Protein AF-A0A968P172-F1 (afdb_monomer)

Structure (mmCIF, N/CA/C/O backbone):
data_AF-A0A968P172-F1
#
_entry.id   AF-A0A968P172-F1
#
loop_
_atom_site.group_PDB
_atom_site.id
_atom_site.type_symbol
_atom_site.label_atom_id
_atom_site.label_alt_id
_atom_site.label_comp_id
_atom_site.label_asym_id
_atom_site.label_entity_id
_atom_site.label_seq_id
_atom_site.pdbx_PDB_ins_code
_atom_site.Cartn_x
_atom_site.Cartn_y
_atom_site.Cartn_z
_atom_site.occupancy
_atom_site.B_iso_or_equiv
_atom_site.auth_seq_id
_atom_site.auth_comp_id
_atom_site.auth_asym_id
_atom_site.auth_atom_id
_atom_site.pdbx_PDB_model_num
ATOM 1 N N . MET A 1 1 ? 15.304 -26.937 -3.806 1.00 37.41 1 MET A N 1
ATOM 2 C CA . MET A 1 1 ? 15.282 -28.323 -3.293 1.00 37.41 1 MET A CA 1
ATOM 3 C C . MET A 1 1 ? 16.586 -28.978 -3.700 1.00 37.41 1 MET A C 1
ATOM 5 O O . MET A 1 1 ? 16.903 -28.963 -4.880 1.00 37.41 1 MET A O 1
ATOM 9 N N . SER A 1 2 ? 17.368 -29.430 -2.724 1.00 44.25 2 SER A N 1
ATOM 10 C CA . SER A 1 2 ? 18.658 -30.101 -2.905 1.00 44.25 2 SER A CA 1
ATOM 11 C C . SER A 1 2 ? 18.497 -31.334 -3.792 1.00 44.25 2 SER A C 1
ATOM 13 O O . SER A 1 2 ? 17.752 -32.242 -3.424 1.00 44.25 2 SER A O 1
ATOM 15 N N . GLN A 1 3 ? 19.167 -31.364 -4.948 1.00 52.97 3 GLN A N 1
ATOM 16 C CA . GLN A 1 3 ? 19.293 -32.586 -5.738 1.00 52.97 3 GLN A CA 1
ATOM 17 C C . GLN A 1 3 ? 20.060 -33.611 -4.902 1.00 52.97 3 GLN A C 1
ATOM 19 O O . GLN A 1 3 ? 21.261 -33.483 -4.679 1.00 52.97 3 GLN A O 1
ATOM 24 N N . VAL A 1 4 ? 19.331 -34.592 -4.380 1.00 53.12 4 VAL A N 1
ATOM 25 C CA . VAL A 1 4 ? 19.908 -35.794 -3.790 1.00 53.12 4 VAL A CA 1
ATOM 26 C C . VAL A 1 4 ? 20.331 -36.656 -4.975 1.00 53.12 4 VAL A C 1
ATOM 28 O O . VAL A 1 4 ? 19.474 -37.136 -5.715 1.00 53.12 4 VAL A O 1
ATOM 31 N N . LEU A 1 5 ? 21.642 -36.752 -5.202 1.00 70.38 5 LEU A N 1
ATOM 32 C CA . LEU A 1 5 ? 22.230 -37.622 -6.222 1.00 70.38 5 LEU A CA 1
ATOM 33 C C . LEU A 1 5 ? 21.765 -39.063 -6.007 1.00 70.38 5 LEU A C 1
ATOM 35 O O . LEU A 1 5 ? 21.583 -39.510 -4.870 1.00 70.38 5 LEU A O 1
ATOM 39 N N . SER A 1 6 ? 21.558 -39.779 -7.107 1.00 76.88 6 SER A N 1
ATOM 40 C CA . SER A 1 6 ? 21.187 -41.188 -7.049 1.00 76.88 6 SER A CA 1
ATOM 41 C C . SER A 1 6 ? 22.363 -42.020 -6.529 1.00 76.88 6 SER A C 1
ATOM 43 O O . SER A 1 6 ? 23.527 -41.701 -6.776 1.00 76.88 6 SER A O 1
ATOM 45 N N . GLN A 1 7 ? 22.075 -43.104 -5.806 1.00 72.69 7 GLN A N 1
ATOM 46 C CA . GLN A 1 7 ? 23.105 -43.940 -5.174 1.00 72.69 7 GLN A CA 1
ATOM 47 C C . GLN A 1 7 ? 24.145 -44.469 -6.184 1.00 72.69 7 GLN A C 1
ATOM 49 O O . GLN A 1 7 ? 25.319 -44.596 -5.856 1.00 72.69 7 GLN A O 1
ATOM 54 N N . SER A 1 8 ? 23.737 -44.680 -7.438 1.00 72.94 8 SER A N 1
ATOM 55 C CA . SER A 1 8 ? 24.613 -45.078 -8.544 1.00 72.94 8 SER A CA 1
ATOM 56 C C . SER A 1 8 ? 25.649 -44.021 -8.941 1.00 72.94 8 SER A C 1
ATOM 58 O O . SER A 1 8 ? 26.747 -44.371 -9.361 1.00 72.94 8 SER A O 1
ATOM 60 N N . GLU A 1 9 ? 25.324 -42.733 -8.819 1.00 71.00 9 GLU A N 1
ATOM 61 C CA . GLU A 1 9 ? 26.252 -41.641 -9.154 1.00 71.00 9 GLU A CA 1
ATOM 62 C C . GLU A 1 9 ? 27.292 -41.442 -8.050 1.00 71.00 9 GLU A C 1
ATOM 64 O O . GLU A 1 9 ? 28.451 -41.139 -8.326 1.00 71.00 9 GLU A O 1
ATOM 69 N N . VAL A 1 10 ? 26.890 -41.673 -6.797 1.00 72.25 10 VAL A N 1
ATOM 70 C CA . VAL A 1 10 ? 27.801 -41.666 -5.649 1.00 72.25 10 VAL A CA 1
ATOM 71 C C . VAL A 1 10 ? 28.822 -42.795 -5.776 1.00 72.25 10 VAL A C 1
ATOM 73 O O . VAL A 1 10 ? 30.015 -42.543 -5.615 1.00 72.25 10 VAL A O 1
ATOM 76 N N . ASP A 1 11 ? 28.380 -44.002 -6.137 1.00 76.81 11 ASP A N 1
ATOM 77 C CA . ASP A 1 11 ? 29.269 -45.158 -6.297 1.00 76.81 11 ASP A CA 1
ATOM 78 C C . ASP A 1 11 ? 30.254 -44.973 -7.467 1.00 76.81 11 ASP A C 1
ATOM 80 O O . ASP A 1 11 ? 31.429 -45.321 -7.344 1.00 76.81 11 ASP A O 1
ATOM 84 N N . ALA A 1 12 ? 29.822 -44.349 -8.570 1.00 75.38 12 ALA A N 1
ATOM 85 C CA . ALA A 1 12 ? 30.695 -44.040 -9.705 1.00 75.38 12 ALA A CA 1
ATOM 86 C C . ALA A 1 12 ? 31.785 -43.009 -9.351 1.00 75.38 12 ALA A C 1
ATOM 88 O O . ALA A 1 12 ? 32.941 -43.163 -9.746 1.00 75.38 12 ALA A O 1
ATOM 89 N N . LEU A 1 13 ? 31.442 -41.980 -8.568 1.00 71.38 13 LEU A N 1
ATOM 90 C CA . LEU A 1 13 ? 32.410 -40.978 -8.110 1.00 71.38 13 LEU A CA 1
ATOM 91 C C . LEU A 1 13 ? 33.374 -41.541 -7.057 1.00 71.38 13 LEU A C 1
ATOM 93 O O . LEU A 1 13 ? 34.555 -41.197 -7.064 1.00 71.38 13 LEU A O 1
ATOM 97 N N . LEU A 1 14 ? 32.904 -42.428 -6.177 1.00 72.12 14 LEU A N 1
ATOM 98 C CA . LEU A 1 14 ? 33.750 -43.112 -5.194 1.00 72.12 14 LEU A CA 1
ATOM 99 C C . LEU A 1 14 ? 34.745 -44.067 -5.857 1.00 72.12 14 LEU A C 1
ATOM 101 O O . LEU A 1 14 ? 35.902 -44.106 -5.441 1.00 72.12 14 LEU A O 1
ATOM 105 N N . ALA A 1 15 ? 34.329 -44.781 -6.907 1.00 73.06 15 ALA A N 1
ATOM 106 C CA . ALA A 1 15 ? 35.225 -45.617 -7.701 1.00 73.06 15 ALA A CA 1
ATOM 107 C C . ALA A 1 15 ? 36.302 -44.774 -8.407 1.00 73.06 15 ALA A C 1
ATOM 109 O O . ALA A 1 15 ? 37.490 -45.053 -8.262 1.00 73.06 15 ALA A O 1
ATOM 110 N N . ALA A 1 16 ? 35.904 -43.678 -9.062 1.00 67.25 16 ALA A N 1
ATOM 111 C CA . ALA A 1 16 ? 36.831 -42.785 -9.761 1.00 67.25 16 ALA A CA 1
ATOM 112 C C . ALA A 1 16 ? 37.849 -42.103 -8.822 1.00 67.25 16 ALA A C 1
ATOM 114 O O . ALA A 1 16 ? 38.994 -41.870 -9.204 1.00 67.25 16 ALA A O 1
ATOM 115 N N . VAL A 1 17 ? 37.462 -41.804 -7.577 1.00 69.12 17 VAL A N 1
ATOM 116 C CA . VAL A 1 17 ? 38.371 -41.256 -6.553 1.00 69.12 17 VAL A CA 1
ATOM 117 C C . VAL A 1 17 ? 39.268 -42.338 -5.942 1.00 69.12 17 VAL A C 1
ATOM 119 O O . VAL A 1 17 ? 40.427 -42.067 -5.634 1.00 69.12 17 VAL A O 1
ATOM 122 N N . SER A 1 18 ? 38.753 -43.559 -5.775 1.00 62.84 18 SER A N 1
ATOM 123 C CA . SER A 1 18 ? 39.496 -44.705 -5.235 1.00 62.84 18 SER A CA 1
ATOM 124 C C . SER A 1 18 ? 40.609 -45.180 -6.168 1.00 62.84 18 SER A C 1
ATOM 126 O O . SER A 1 18 ? 41.649 -45.630 -5.693 1.00 62.84 18 SER A O 1
ATOM 128 N N . GLU A 1 19 ? 40.388 -45.125 -7.480 1.00 62.84 19 GLU A N 1
ATOM 129 C CA . GLU A 1 19 ? 41.310 -45.693 -8.470 1.00 62.84 19 GLU A CA 1
ATOM 130 C C . GLU A 1 19 ? 42.429 -44.720 -8.877 1.00 62.84 19 GLU A C 1
ATOM 132 O O . GLU A 1 19 ? 43.392 -45.113 -9.527 1.00 62.84 19 GLU A O 1
ATOM 137 N N . GLY A 1 20 ? 42.373 -43.460 -8.426 1.00 54.94 20 GLY A N 1
ATOM 138 C CA . GLY A 1 20 ? 43.486 -42.512 -8.543 1.00 54.94 20 GLY A CA 1
ATOM 139 C C . GLY A 1 20 ? 43.890 -42.142 -9.978 1.00 54.94 20 GLY A C 1
ATOM 140 O O . GLY A 1 20 ? 44.903 -41.467 -10.160 1.00 54.94 20 GLY A O 1
ATOM 141 N N . GLU A 1 21 ? 43.113 -42.525 -10.992 1.00 51.19 21 GLU A N 1
ATOM 142 C CA . GLU A 1 21 ? 43.316 -42.131 -12.386 1.00 51.19 21 GLU A CA 1
ATOM 143 C C . GLU A 1 21 ? 42.533 -40.855 -12.709 1.00 51.19 21 GLU A C 1
ATOM 145 O O . GLU A 1 21 ? 41.460 -40.872 -13.305 1.00 51.19 21 GLU A O 1
ATOM 150 N N . ILE A 1 22 ? 43.122 -39.701 -12.391 1.00 53.19 22 ILE A N 1
ATOM 151 C CA . ILE A 1 22 ? 42.823 -38.473 -13.141 1.00 53.19 22 ILE A CA 1
ATOM 152 C C . ILE A 1 22 ? 43.807 -38.424 -14.316 1.00 53.19 22 ILE A C 1
ATOM 154 O O . ILE A 1 22 ? 44.721 -37.601 -14.373 1.00 53.19 22 ILE A O 1
ATOM 158 N N . GLY A 1 23 ? 43.672 -39.397 -15.218 1.00 39.06 23 GLY A N 1
ATOM 159 C CA . GLY A 1 23 ? 44.476 -39.519 -16.424 1.00 39.06 23 GLY A CA 1
ATOM 160 C C . GLY A 1 23 ? 43.919 -38.642 -17.537 1.00 39.06 23 GLY A C 1
ATOM 161 O O . GLY A 1 23 ? 42.937 -38.988 -18.185 1.00 39.06 23 GLY A O 1
ATOM 162 N N . GLN A 1 24 ? 44.583 -37.515 -17.800 1.00 45.78 24 GLN A N 1
ATOM 163 C CA . GLN A 1 24 ? 44.602 -36.933 -19.140 1.00 45.78 24 GLN A CA 1
ATOM 164 C C . GLN A 1 24 ? 45.137 -37.997 -20.111 1.00 45.78 24 GLN A C 1
ATOM 166 O O . GLN A 1 24 ? 46.298 -38.387 -20.017 1.00 45.78 24 GLN A O 1
ATOM 171 N N . GLY A 1 25 ? 44.313 -38.465 -21.043 1.00 33.31 25 GLY A N 1
ATOM 172 C CA . GLY A 1 25 ? 44.730 -39.473 -22.014 1.00 33.31 25 GLY A CA 1
ATOM 173 C C . GLY A 1 25 ? 43.621 -39.745 -23.007 1.00 33.31 25 GLY A C 1
ATOM 174 O O . GLY A 1 25 ? 42.655 -40.416 -22.680 1.00 33.31 25 GLY A O 1
ATOM 175 N N . GLY A 1 26 ? 43.734 -39.134 -24.184 1.00 34.06 26 GLY A N 1
ATOM 176 C CA . GLY A 1 26 ? 42.683 -39.086 -25.186 1.00 34.06 26 GLY A CA 1
ATOM 177 C C . GLY A 1 26 ? 42.287 -40.440 -25.756 1.00 34.06 26 GLY A C 1
ATOM 178 O O . GLY A 1 26 ? 43.122 -41.324 -25.927 1.00 34.06 26 GLY A O 1
ATOM 179 N N . ASP A 1 27 ? 41.028 -40.507 -26.177 1.00 32.81 27 ASP A N 1
ATOM 180 C CA . ASP A 1 27 ? 40.626 -41.416 -27.235 1.00 32.81 27 ASP A CA 1
ATOM 181 C C . ASP A 1 27 ? 40.297 -40.582 -28.477 1.00 32.81 27 ASP A C 1
ATOM 183 O O . ASP A 1 27 ? 39.330 -39.817 -28.546 1.00 32.81 27 ASP A O 1
ATOM 187 N N . ALA A 1 28 ? 41.225 -40.646 -29.428 1.00 38.59 28 ALA A N 1
ATOM 188 C CA . ALA A 1 28 ? 41.155 -39.978 -30.709 1.00 38.59 28 ALA A CA 1
ATOM 189 C C . ALA A 1 28 ? 40.243 -40.784 -31.639 1.00 38.59 28 ALA A C 1
ATOM 191 O O . ALA A 1 28 ? 40.607 -41.862 -32.101 1.00 38.59 28 ALA A O 1
ATOM 192 N N . GLY A 1 29 ? 39.080 -40.220 -31.963 1.00 33.78 29 GLY A N 1
ATOM 193 C CA . GLY A 1 29 ? 38.119 -40.824 -32.879 1.00 33.78 29 GLY A CA 1
ATOM 194 C C . GLY A 1 29 ? 37.255 -39.801 -33.612 1.00 33.78 29 GLY A C 1
ATOM 195 O O . GLY A 1 29 ? 36.045 -39.801 -33.450 1.00 33.78 29 GLY A O 1
ATOM 196 N N . GLY A 1 30 ? 37.875 -38.962 -34.452 1.00 32.91 30 GLY A N 1
ATOM 197 C CA . GLY A 1 30 ? 37.213 -38.419 -35.649 1.00 32.91 30 GLY A CA 1
ATOM 198 C C . GLY A 1 30 ? 36.604 -37.011 -35.576 1.00 32.91 30 GLY A C 1
ATOM 199 O O . GLY A 1 30 ? 35.403 -36.859 -35.418 1.00 32.91 30 GLY A O 1
ATOM 200 N N . GLY A 1 31 ? 37.432 -36.006 -35.890 1.00 35.62 31 GLY A N 1
ATOM 201 C CA . GLY A 1 31 ? 37.054 -34.893 -36.777 1.00 35.62 31 GLY A CA 1
ATOM 202 C C . GLY A 1 31 ? 36.319 -33.686 -36.180 1.00 35.62 31 GLY A C 1
ATOM 203 O O . GLY A 1 31 ? 35.096 -33.639 -36.199 1.00 35.62 31 GLY A O 1
ATOM 204 N N . GLY A 1 32 ? 37.071 -32.633 -35.831 1.00 34.22 32 GLY A N 1
ATOM 205 C CA . GLY A 1 32 ? 36.538 -31.264 -35.759 1.00 34.22 32 GLY A CA 1
ATOM 206 C C . GLY A 1 32 ? 37.148 -30.384 -34.666 1.00 34.22 32 GLY A C 1
ATOM 207 O O . GLY A 1 32 ? 36.615 -30.329 -33.573 1.00 34.22 32 GLY A O 1
ATOM 208 N N . THR A 1 33 ? 38.243 -29.699 -35.007 1.00 36.66 33 THR A N 1
ATOM 209 C CA . THR A 1 33 ? 38.751 -28.403 -34.492 1.00 36.66 33 THR A CA 1
ATOM 210 C C . THR A 1 33 ? 38.666 -28.089 -32.975 1.00 36.66 33 THR A C 1
ATOM 212 O O . THR A 1 33 ? 37.576 -27.894 -32.444 1.00 36.66 33 THR A O 1
ATOM 215 N N . PRO A 1 34 ? 39.806 -27.895 -32.276 1.00 44.59 34 PRO A N 1
ATOM 216 C CA . PRO A 1 34 ? 39.838 -27.546 -30.857 1.00 44.59 34 PRO A CA 1
ATOM 217 C C . PRO A 1 34 ? 39.675 -26.033 -30.651 1.00 44.59 34 PRO A C 1
ATOM 219 O O . PRO A 1 34 ? 40.444 -25.242 -31.197 1.00 44.59 34 PRO A O 1
ATOM 222 N N . GLY A 1 35 ? 38.706 -25.631 -29.830 1.00 44.47 35 GLY A N 1
ATOM 223 C CA . GLY A 1 35 ? 38.608 -24.257 -29.339 1.00 44.47 35 GLY A CA 1
ATOM 224 C C . GLY A 1 35 ? 37.183 -23.757 -29.172 1.00 44.47 35 GLY A C 1
ATOM 225 O O . GLY A 1 35 ? 36.783 -22.859 -29.902 1.00 44.47 35 GLY A O 1
ATOM 226 N N . ASP A 1 36 ? 36.439 -24.303 -28.210 1.00 44.84 36 ASP A N 1
ATOM 227 C CA . ASP A 1 36 ? 35.358 -23.559 -27.557 1.00 44.84 36 ASP A CA 1
ATOM 228 C C . ASP A 1 36 ? 34.905 -24.307 -26.299 1.00 44.84 36 ASP A C 1
ATOM 230 O O . ASP A 1 36 ? 34.053 -25.191 -26.340 1.00 44.84 36 ASP A O 1
ATOM 234 N N . ASP A 1 37 ? 35.475 -23.940 -25.157 1.00 52.16 37 ASP A N 1
ATOM 235 C CA . ASP A 1 37 ? 34.980 -24.331 -23.835 1.00 52.16 37 ASP A CA 1
ATOM 236 C C . ASP A 1 37 ? 33.725 -23.496 -23.499 1.00 52.16 37 ASP A C 1
ATOM 238 O O . ASP A 1 37 ? 33.640 -22.778 -22.500 1.00 52.16 37 ASP A O 1
ATOM 242 N N . ARG A 1 38 ? 32.751 -23.484 -24.420 1.00 57.53 38 ARG A N 1
ATOM 243 C CA . ARG A 1 38 ? 31.467 -22.819 -24.216 1.00 57.53 38 ARG A CA 1
ATOM 244 C C . ARG A 1 38 ? 30.591 -23.760 -23.425 1.00 57.53 38 ARG A C 1
ATOM 246 O O . ARG A 1 38 ? 29.948 -24.643 -23.982 1.00 57.53 38 ARG A O 1
ATOM 253 N N . VAL A 1 39 ? 30.551 -23.514 -22.120 1.00 61.84 39 VAL A N 1
ATOM 254 C CA . VAL A 1 39 ? 29.500 -23.987 -21.219 1.00 61.84 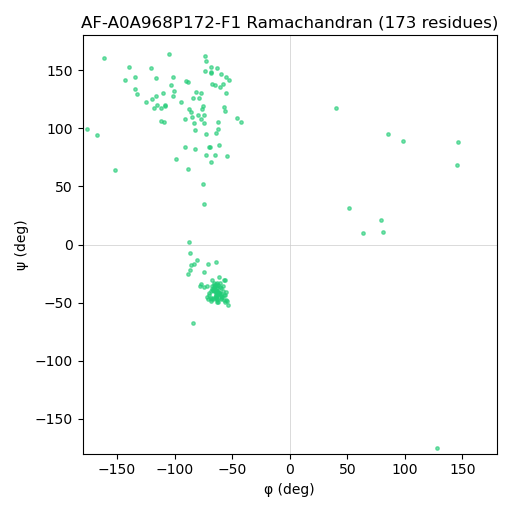39 VAL A CA 1
ATOM 255 C C . VAL A 1 39 ? 28.152 -23.809 -21.923 1.00 61.84 39 VAL A C 1
ATOM 257 O O . VAL A 1 39 ? 27.666 -22.689 -22.096 1.00 61.84 39 VAL A O 1
ATOM 260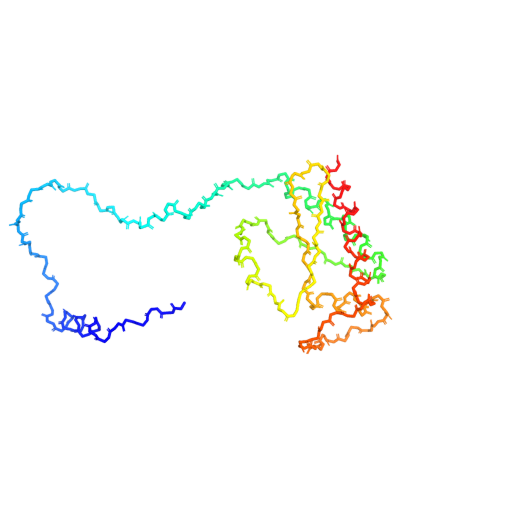 N N . VAL A 1 40 ? 27.575 -24.916 -22.392 1.00 68.94 40 VAL A N 1
ATOM 261 C CA . VAL A 1 40 ? 26.270 -24.922 -23.053 1.00 68.94 40 VAL A CA 1
ATOM 262 C C . VAL A 1 40 ? 25.224 -24.685 -21.970 1.00 68.94 40 VAL A C 1
ATOM 264 O O . VAL A 1 40 ? 24.812 -25.601 -21.263 1.00 68.94 40 VAL A O 1
ATOM 267 N N . VAL A 1 41 ? 24.819 -23.428 -21.801 1.00 73.00 41 VAL A N 1
ATOM 268 C CA . VAL A 1 41 ? 23.704 -23.068 -20.925 1.00 73.00 41 VAL A CA 1
ATOM 269 C C . VAL A 1 41 ? 22.416 -23.437 -21.651 1.00 73.00 41 VAL A C 1
ATOM 271 O O . VAL A 1 41 ? 22.125 -22.890 -22.715 1.00 73.00 41 VAL A O 1
ATOM 274 N N . VAL A 1 42 ? 21.649 -24.369 -21.082 1.00 72.38 42 VAL A N 1
ATOM 275 C CA . VAL A 1 42 ? 20.314 -24.723 -21.578 1.00 72.38 42 VAL A CA 1
ATOM 276 C C . VAL A 1 42 ? 19.429 -23.484 -21.457 1.00 72.38 42 VAL A C 1
ATOM 278 O O . VAL A 1 42 ? 18.973 -23.128 -20.373 1.00 72.38 42 VAL A O 1
ATOM 281 N N . TYR A 1 43 ? 19.254 -22.781 -22.573 1.00 68.44 43 TYR A N 1
ATOM 282 C CA . TYR A 1 43 ? 18.444 -21.576 -22.650 1.00 68.44 43 TYR A CA 1
ATOM 283 C C . TYR A 1 43 ? 17.017 -21.965 -23.026 1.00 68.44 43 TYR A C 1
ATOM 285 O O . TYR A 1 43 ? 16.744 -22.371 -24.157 1.00 68.44 43 TYR A O 1
ATOM 293 N N . ASP A 1 44 ? 16.108 -21.872 -22.063 1.00 73.06 44 ASP A N 1
ATOM 294 C CA . ASP A 1 44 ? 14.693 -22.124 -22.295 1.00 73.06 44 ASP A CA 1
ATOM 295 C C . ASP A 1 44 ? 14.075 -20.944 -23.064 1.00 73.06 44 ASP A C 1
ATOM 297 O O . ASP A 1 44 ? 13.807 -19.881 -22.503 1.00 73.06 44 ASP A O 1
ATOM 301 N N . LEU A 1 45 ? 13.833 -21.147 -24.361 1.00 64.44 45 LEU A N 1
ATOM 302 C CA . LEU A 1 45 ? 13.213 -20.174 -25.271 1.00 64.44 45 LEU A CA 1
ATOM 303 C C . LEU A 1 45 ? 11.756 -19.833 -24.903 1.00 64.44 45 LEU A C 1
ATOM 305 O O . LEU A 1 45 ? 11.210 -18.849 -25.408 1.00 64.44 45 LEU A O 1
ATOM 309 N N . THR A 1 46 ? 11.112 -20.636 -24.048 1.00 65.81 46 THR A N 1
ATOM 310 C CA . THR A 1 46 ? 9.769 -20.361 -23.515 1.00 65.81 46 THR A CA 1
ATOM 311 C C . THR A 1 46 ? 9.814 -19.487 -22.268 1.00 65.81 46 THR A C 1
ATOM 313 O O . THR A 1 46 ? 8.858 -18.755 -21.992 1.00 65.81 46 THR A O 1
ATOM 316 N N . SER A 1 47 ? 10.957 -19.469 -21.572 1.00 59.97 47 SER A N 1
ATOM 317 C CA . SER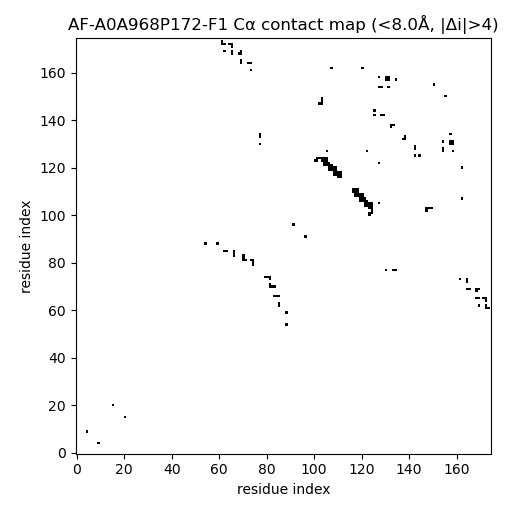 A 1 47 ? 11.272 -18.462 -20.568 1.00 59.97 47 SER A CA 1
ATOM 318 C C . SER A 1 47 ? 11.577 -17.147 -21.289 1.00 59.97 47 SER A C 1
ATOM 320 O O . SER A 1 47 ? 12.712 -16.723 -21.491 1.00 59.97 47 SER A O 1
ATOM 322 N N . GLN A 1 48 ? 10.519 -16.473 -21.739 1.00 55.25 48 GLN A N 1
ATOM 323 C CA . GLN A 1 48 ? 10.606 -15.074 -22.125 1.00 55.25 48 GLN A CA 1
ATOM 324 C C . GLN A 1 48 ? 10.844 -14.257 -20.855 1.00 55.25 48 GLN A C 1
ATOM 326 O O . GLN A 1 48 ? 9.965 -13.528 -20.392 1.00 55.25 48 GLN A O 1
ATOM 331 N N . ASP A 1 49 ? 12.045 -14.357 -20.284 1.00 55.47 49 ASP A N 1
ATOM 332 C CA . ASP A 1 49 ? 12.596 -13.287 -19.479 1.00 55.47 49 ASP A CA 1
ATOM 333 C C . ASP A 1 49 ? 12.716 -12.105 -20.440 1.00 55.47 49 ASP A C 1
ATOM 335 O O . ASP A 1 49 ? 13.734 -11.870 -21.092 1.00 55.47 49 ASP A O 1
ATOM 339 N N . ARG A 1 50 ? 11.616 -11.358 -20.583 1.00 53.94 50 ARG A N 1
ATOM 340 C CA . ARG A 1 50 ? 11.648 -9.984 -21.059 1.00 53.94 50 ARG A CA 1
ATOM 341 C C . ARG A 1 50 ? 12.409 -9.215 -19.996 1.00 53.94 50 ARG A C 1
ATOM 343 O O . ARG A 1 50 ? 11.830 -8.529 -19.161 1.00 53.94 50 ARG A O 1
ATOM 350 N N . ILE A 1 51 ? 13.726 -9.374 -20.015 1.00 53.78 51 ILE A N 1
ATOM 351 C CA . ILE A 1 51 ? 14.643 -8.579 -19.234 1.00 53.78 51 ILE A CA 1
ATOM 352 C C . ILE A 1 51 ? 14.582 -7.188 -19.859 1.00 53.78 51 ILE A C 1
ATOM 354 O O . ILE A 1 51 ? 15.386 -6.830 -20.720 1.00 53.78 51 ILE A O 1
ATOM 358 N N . ILE A 1 52 ? 13.597 -6.392 -19.449 1.00 56.88 52 ILE A N 1
ATOM 359 C CA . ILE A 1 52 ? 13.663 -4.945 -19.603 1.00 56.88 52 ILE A CA 1
ATOM 360 C C . ILE A 1 52 ? 14.737 -4.521 -18.603 1.00 56.88 52 ILE A C 1
ATOM 362 O O . ILE A 1 52 ? 14.477 -4.213 -17.449 1.00 56.88 52 ILE A O 1
ATOM 366 N N . ARG A 1 53 ? 15.992 -4.623 -19.046 1.00 53.50 53 ARG A N 1
ATOM 367 C CA . ARG A 1 53 ? 17.234 -4.423 -18.284 1.00 53.50 53 ARG A CA 1
ATOM 368 C C . ARG A 1 53 ? 17.500 -2.935 -18.021 1.00 53.50 53 ARG A C 1
ATOM 370 O O . ARG A 1 53 ? 18.639 -2.485 -18.057 1.00 53.50 53 ARG A O 1
ATOM 377 N N . GLY A 1 54 ? 16.441 -2.158 -17.821 1.00 57.41 54 GLY A N 1
ATOM 378 C CA . GLY A 1 54 ? 16.503 -0.742 -17.508 1.00 57.41 54 GLY A CA 1
ATOM 379 C C . GLY A 1 54 ? 16.018 -0.536 -16.087 1.00 57.41 54 GLY A C 1
ATOM 380 O O . GLY A 1 54 ? 14.854 -0.798 -15.797 1.00 57.41 54 GLY A O 1
ATOM 381 N N . ARG A 1 55 ? 16.890 -0.027 -15.208 1.00 66.81 55 ARG A N 1
ATOM 382 C CA . ARG A 1 55 ? 16.406 0.676 -14.013 1.00 66.81 55 ARG A CA 1
ATOM 383 C C . ARG A 1 55 ? 15.431 1.755 -14.492 1.00 66.81 55 ARG A C 1
ATOM 385 O O . ARG A 1 55 ? 15.666 2.346 -15.547 1.00 66.81 55 ARG A O 1
ATOM 392 N N . LEU A 1 56 ? 14.347 1.981 -13.757 1.00 80.12 56 LEU A N 1
ATOM 393 C CA . LEU A 1 56 ? 13.378 3.039 -14.041 1.00 80.12 56 LEU A CA 1
ATOM 394 C C . LEU A 1 56 ? 13.687 4.237 -13.127 1.00 80.12 56 LEU A C 1
ATOM 396 O O . LEU A 1 56 ? 12.941 4.475 -12.184 1.00 80.12 56 LEU A O 1
ATOM 400 N N . PRO A 1 57 ? 14.763 5.016 -13.371 1.00 83.50 57 PRO A N 1
ATOM 401 C CA . PRO A 1 57 ? 15.182 6.073 -12.449 1.00 83.50 57 PRO A CA 1
ATOM 402 C C . PRO A 1 57 ? 14.113 7.154 -12.269 1.00 83.50 57 PRO A C 1
ATOM 404 O O . PRO A 1 57 ? 14.024 7.768 -11.215 1.00 83.50 57 PRO A O 1
ATOM 407 N N . GLN A 1 58 ? 13.264 7.375 -13.278 1.00 87.88 58 GLN A N 1
ATOM 408 C CA . GLN A 1 58 ? 12.114 8.270 -13.140 1.00 87.88 58 GLN A CA 1
ATOM 409 C C . GLN A 1 58 ? 11.079 7.731 -12.147 1.00 87.88 58 GLN A C 1
ATOM 411 O O . GLN A 1 58 ? 10.509 8.510 -11.391 1.00 87.88 58 GLN A O 1
ATOM 416 N N . LEU A 1 59 ? 10.866 6.413 -12.116 1.00 87.75 59 LEU A N 1
ATOM 417 C CA . LEU A 1 59 ? 9.959 5.780 -11.164 1.00 87.75 59 LEU A CA 1
ATOM 418 C C . LEU A 1 59 ? 10.500 5.899 -9.736 1.00 87.75 59 LEU A C 1
ATOM 420 O O . LEU A 1 59 ? 9.730 6.202 -8.832 1.00 87.75 59 LEU A O 1
ATOM 424 N N . ASP A 1 60 ? 11.814 5.764 -9.547 1.00 88.62 60 ASP A N 1
ATOM 425 C CA . ASP A 1 60 ? 12.446 5.954 -8.236 1.00 88.62 60 ASP A CA 1
ATOM 426 C C . ASP A 1 60 ? 12.233 7.387 -7.711 1.00 88.62 60 ASP A C 1
ATOM 428 O O . ASP A 1 60 ? 11.878 7.578 -6.550 1.00 88.62 60 ASP A O 1
ATOM 432 N N . VAL A 1 61 ? 12.361 8.400 -8.580 1.00 90.88 61 VAL A N 1
ATOM 433 C CA . VAL A 1 61 ? 12.085 9.806 -8.223 1.00 90.88 61 VAL A CA 1
ATOM 434 C C . VAL A 1 61 ? 10.610 10.018 -7.864 1.00 90.88 61 VAL A C 1
ATOM 436 O O . VAL A 1 61 ? 10.301 10.740 -6.914 1.00 90.88 61 VAL A O 1
ATOM 439 N N . ILE A 1 62 ? 9.689 9.393 -8.604 1.00 92.94 62 ILE A N 1
ATOM 440 C CA . ILE A 1 62 ? 8.252 9.452 -8.304 1.00 92.94 62 ILE A CA 1
ATOM 441 C C . ILE A 1 62 ? 7.970 8.795 -6.949 1.00 92.94 62 ILE A C 1
ATOM 443 O O . ILE A 1 62 ? 7.269 9.383 -6.126 1.00 92.94 62 ILE A O 1
ATOM 447 N N . TYR A 1 63 ? 8.549 7.625 -6.671 1.00 92.50 63 TYR A N 1
ATOM 448 C CA . TYR A 1 63 ? 8.380 6.955 -5.384 1.00 92.50 63 TYR A CA 1
ATOM 449 C C . TYR A 1 63 ? 8.989 7.738 -4.226 1.00 92.50 63 TYR A C 1
ATOM 451 O O . TYR A 1 63 ? 8.382 7.788 -3.160 1.00 92.50 63 TYR A O 1
ATOM 459 N N . GLU A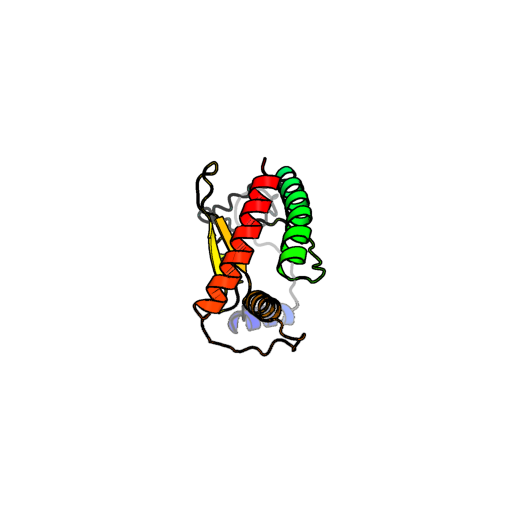 1 64 ? 10.119 8.419 -4.410 1.00 92.50 64 GLU A N 1
ATOM 460 C CA . GLU A 1 64 ? 10.673 9.288 -3.369 1.00 92.50 64 GLU A CA 1
ATOM 461 C C . GLU A 1 64 ? 9.716 10.445 -3.024 1.00 92.50 64 GLU A C 1
ATOM 463 O O . GLU A 1 64 ? 9.476 10.733 -1.845 1.00 92.50 64 GLU A O 1
ATOM 468 N N . LYS A 1 65 ? 9.112 11.075 -4.043 1.00 94.06 65 LYS A N 1
ATOM 469 C CA . LYS A 1 65 ? 8.082 12.108 -3.849 1.00 94.06 65 LYS A CA 1
ATOM 470 C C . LYS A 1 65 ? 6.843 11.546 -3.152 1.00 94.06 65 LYS A C 1
ATOM 472 O O . LYS A 1 65 ? 6.412 12.113 -2.149 1.00 94.06 65 LYS A O 1
ATOM 477 N N . PHE A 1 66 ? 6.318 10.424 -3.643 1.00 95.25 66 PHE A N 1
ATOM 478 C CA . PHE A 1 66 ? 5.178 9.721 -3.054 1.00 95.25 66 PHE A CA 1
ATOM 479 C C . PHE A 1 66 ? 5.428 9.411 -1.576 1.00 95.25 66 PHE A C 1
ATOM 481 O O . PHE A 1 66 ? 4.611 9.759 -0.733 1.00 95.25 66 PHE A O 1
ATOM 488 N N . MET A 1 67 ? 6.588 8.847 -1.232 1.00 94.69 67 MET A N 1
ATOM 489 C CA . MET A 1 67 ? 6.929 8.483 0.144 1.00 94.69 67 MET A CA 1
ATOM 490 C C . MET A 1 67 ? 6.982 9.694 1.075 1.00 94.69 67 MET A C 1
ATOM 492 O O . MET A 1 67 ? 6.596 9.593 2.241 1.00 94.69 67 MET A O 1
ATOM 496 N N . ARG A 1 68 ? 7.424 10.856 0.578 1.00 93.31 68 ARG A N 1
ATOM 497 C CA . ARG A 1 68 ? 7.418 12.100 1.356 1.00 93.31 68 ARG A CA 1
ATOM 498 C C . ARG A 1 68 ? 5.993 12.570 1.652 1.00 93.31 68 ARG A C 1
ATOM 500 O O . ARG A 1 68 ? 5.718 12.905 2.803 1.00 93.31 68 ARG A O 1
ATOM 507 N N . SER A 1 69 ? 5.113 12.578 0.653 1.00 95.12 69 SER A N 1
ATOM 508 C CA . SER A 1 69 ? 3.710 12.987 0.817 1.00 95.12 69 SER A CA 1
ATOM 509 C C . SER A 1 69 ? 2.934 11.990 1.676 1.00 95.12 69 SER A C 1
ATOM 511 O O . SER A 1 69 ? 2.364 12.370 2.701 1.00 95.12 69 SER A O 1
ATOM 513 N N . PHE A 1 70 ? 3.052 10.700 1.356 1.00 95.88 70 PHE A N 1
ATOM 514 C CA . PHE A 1 70 ? 2.388 9.611 2.065 1.00 95.88 70 PHE A CA 1
ATOM 515 C C . PHE A 1 70 ? 2.794 9.527 3.533 1.00 95.88 70 PHE A C 1
ATOM 517 O O . PHE A 1 70 ? 1.987 9.223 4.407 1.00 95.88 70 PHE A O 1
ATOM 524 N N . ARG A 1 71 ? 4.041 9.874 3.859 1.00 94.75 71 ARG A N 1
ATOM 525 C CA . ARG A 1 71 ? 4.469 9.979 5.254 1.00 94.75 71 ARG A CA 1
ATOM 526 C C . ARG A 1 71 ? 3.689 11.029 6.031 1.00 94.75 71 ARG A C 1
ATOM 528 O O . ARG A 1 71 ? 3.354 10.787 7.192 1.00 94.75 71 ARG A O 1
ATOM 535 N N . VAL A 1 72 ? 3.426 12.184 5.428 1.00 94.88 72 VAL A N 1
ATOM 536 C CA . VAL A 1 72 ? 2.681 13.270 6.073 1.00 94.88 72 VAL A CA 1
ATOM 537 C C . VAL A 1 72 ? 1.209 12.889 6.206 1.00 94.88 72 VAL A C 1
ATOM 539 O O . VAL A 1 72 ? 0.655 13.013 7.301 1.00 94.88 72 VAL A O 1
ATOM 542 N N . SER A 1 73 ? 0.596 12.372 5.138 1.00 95.06 73 SER A N 1
ATOM 543 C CA . SER A 1 73 ? -0.815 11.973 5.134 1.00 95.06 73 SER A CA 1
ATOM 544 C C . SER A 1 73 ? -1.082 10.823 6.110 1.00 95.06 73 SER A C 1
ATOM 546 O O . SER A 1 73 ? -1.978 10.928 6.951 1.00 95.06 73 SER A O 1
ATOM 548 N N . LEU A 1 74 ? -0.245 9.780 6.103 1.00 94.00 74 LEU A N 1
ATOM 549 C CA . LEU A 1 74 ? -0.365 8.642 7.011 1.00 94.00 74 LEU A CA 1
ATOM 550 C C . LEU A 1 74 ? -0.154 9.063 8.467 1.00 94.00 74 LEU A C 1
ATOM 552 O O . LEU A 1 74 ? -0.923 8.662 9.338 1.00 94.00 74 LEU A O 1
ATOM 556 N N . SER A 1 75 ? 0.847 9.905 8.743 1.00 93.25 75 SER A N 1
ATOM 557 C CA . SER A 1 75 ? 1.088 10.391 10.110 1.00 93.25 75 SER A CA 1
ATOM 558 C C . SER A 1 75 ? -0.084 11.223 10.634 1.00 93.25 75 SER A C 1
ATOM 560 O O . SER A 1 75 ? -0.479 11.091 11.793 1.00 93.25 75 SER A O 1
ATOM 562 N N . SER A 1 76 ? -0.670 12.056 9.769 1.00 92.88 76 SER A N 1
ATOM 563 C CA . SER A 1 76 ? -1.870 12.836 10.077 1.00 92.88 76 SER A CA 1
ATOM 564 C C . SER A 1 76 ? -3.070 11.927 10.369 1.00 92.88 76 SER A C 1
ATOM 566 O O . SER A 1 76 ? -3.735 12.087 11.395 1.00 92.88 76 SER A O 1
ATOM 568 N N . ALA A 1 77 ? -3.300 10.916 9.524 1.00 91.25 77 ALA A N 1
ATOM 569 C CA . ALA A 1 77 ? -4.401 9.968 9.674 1.00 91.25 77 ALA A CA 1
ATOM 570 C C . ALA A 1 77 ? -4.285 9.114 10.949 1.00 91.25 77 ALA A C 1
ATOM 572 O O . ALA A 1 77 ? -5.278 8.916 11.648 1.00 91.25 77 ALA A O 1
ATOM 573 N N . LEU A 1 78 ? -3.074 8.651 11.281 1.00 89.88 78 LEU A N 1
ATOM 574 C CA . LEU A 1 78 ? -2.804 7.842 12.475 1.00 89.88 78 LEU A CA 1
ATOM 575 C C . LEU A 1 78 ? -2.662 8.671 13.759 1.00 89.88 78 LEU A C 1
ATOM 577 O O . LEU A 1 78 ? -2.633 8.101 14.848 1.00 89.88 78 LEU A O 1
ATOM 581 N N . ARG A 1 79 ? -2.519 10.001 13.655 1.00 89.00 79 ARG A N 1
ATOM 582 C CA . ARG A 1 79 ? -2.134 10.896 14.766 1.00 89.00 79 ARG A CA 1
ATOM 583 C C . ARG A 1 79 ? -0.859 10.437 15.498 1.00 89.00 79 ARG A C 1
ATOM 585 O O . ARG A 1 79 ? -0.701 10.672 16.695 1.00 89.00 79 ARG A O 1
ATOM 592 N N . LYS A 1 80 ? 0.058 9.790 14.773 1.00 86.56 80 LYS A N 1
ATOM 593 C CA . LYS A 1 80 ? 1.369 9.311 15.241 1.00 86.56 80 LYS A CA 1
ATOM 594 C C . LYS A 1 80 ? 2.413 9.576 14.160 1.00 86.56 80 LYS A C 1
ATOM 596 O O . LYS A 1 80 ? 2.089 9.617 12.980 1.00 86.56 80 LYS A O 1
ATOM 601 N N . ILE A 1 81 ? 3.674 9.743 14.551 1.00 88.50 81 ILE A N 1
ATOM 602 C CA . ILE A 1 81 ? 4.763 9.952 13.589 1.00 88.50 81 ILE A CA 1
ATOM 603 C C . ILE A 1 81 ? 5.076 8.617 12.906 1.00 88.50 81 ILE A C 1
ATOM 605 O O . ILE A 1 81 ? 5.613 7.713 13.542 1.00 88.50 81 ILE A O 1
ATOM 609 N N . ALA A 1 82 ? 4.773 8.507 11.612 1.00 88.62 82 ALA A N 1
ATOM 610 C CA . ALA A 1 82 ? 5.180 7.378 10.787 1.00 88.62 82 ALA A CA 1
ATOM 611 C C . ALA A 1 82 ? 6.550 7.643 10.140 1.00 88.62 82 ALA A C 1
ATOM 613 O O . ALA A 1 82 ? 6.860 8.754 9.686 1.00 88.62 82 ALA A O 1
ATOM 614 N N . THR A 1 83 ? 7.385 6.610 10.082 1.00 90.00 83 THR A N 1
ATOM 615 C CA . THR A 1 83 ? 8.633 6.596 9.314 1.00 90.00 83 THR A CA 1
ATOM 616 C C . THR A 1 83 ? 8.470 5.646 8.135 1.00 90.00 83 THR A C 1
ATOM 618 O O . THR A 1 83 ? 8.003 4.522 8.280 1.00 90.00 83 THR A O 1
ATOM 621 N N . LEU A 1 84 ? 8.817 6.130 6.948 1.00 92.00 84 LEU A N 1
ATOM 622 C CA . LEU A 1 84 ? 8.637 5.434 5.680 1.00 92.00 84 LEU A CA 1
ATOM 623 C C . LEU A 1 84 ? 9.947 5.535 4.904 1.00 92.00 84 LEU A C 1
ATOM 625 O O . LEU A 1 84 ? 10.492 6.632 4.763 1.00 92.00 84 LEU A O 1
ATOM 629 N N . THR A 1 85 ? 10.432 4.396 4.416 1.00 90.06 85 THR A N 1
ATOM 630 C CA . THR A 1 85 ? 11.683 4.287 3.658 1.00 90.06 85 THR A CA 1
ATOM 631 C C . THR A 1 85 ? 11.450 3.407 2.437 1.00 90.06 85 THR A C 1
ATOM 633 O O . THR A 1 85 ? 10.834 2.350 2.549 1.00 90.06 85 THR A O 1
ATOM 636 N N . HIS A 1 86 ? 11.928 3.847 1.274 1.00 89.19 86 HIS A N 1
ATOM 637 C CA . HIS A 1 86 ? 11.897 3.058 0.045 1.00 89.19 86 HIS A CA 1
ATOM 638 C C . HIS A 1 86 ? 13.030 2.022 0.067 1.00 89.19 86 HIS A C 1
ATOM 640 O O . HIS A 1 86 ? 14.181 2.393 0.288 1.00 89.19 86 HIS A O 1
ATOM 646 N N . ALA A 1 87 ? 12.705 0.740 -0.124 1.00 89.75 87 ALA A N 1
ATOM 647 C CA . ALA A 1 87 ? 13.684 -0.347 -0.067 1.00 89.75 87 ALA A CA 1
ATOM 648 C C . ALA A 1 87 ? 14.419 -0.526 -1.406 1.00 89.75 87 ALA A C 1
ATOM 650 O O . ALA A 1 87 ? 15.613 -0.245 -1.500 1.00 89.75 87 ALA A O 1
ATOM 651 N N . SER A 1 88 ? 13.709 -0.967 -2.442 1.00 85.38 88 SER A N 1
ATOM 652 C CA . SER A 1 88 ? 14.247 -1.181 -3.786 1.00 85.38 88 SER A CA 1
ATOM 653 C C . SER A 1 88 ? 13.121 -1.249 -4.819 1.00 85.38 88 SER A C 1
ATOM 655 O O . SER A 1 88 ? 11.965 -1.512 -4.481 1.00 85.38 88 SER A O 1
ATOM 657 N N . THR A 1 89 ? 13.487 -1.036 -6.084 1.00 87.81 89 THR A N 1
ATOM 658 C CA . THR A 1 89 ? 12.623 -1.258 -7.248 1.00 87.81 89 THR A CA 1
ATOM 659 C C . THR A 1 89 ? 13.190 -2.435 -8.036 1.00 87.81 89 THR A C 1
ATOM 661 O O . THR A 1 89 ? 14.207 -2.287 -8.715 1.00 87.81 89 THR A O 1
ATOM 664 N N . ASP A 1 90 ? 12.529 -3.591 -7.960 1.00 84.69 90 ASP A N 1
ATOM 665 C CA . ASP A 1 90 ? 12.989 -4.837 -8.582 1.00 84.69 90 ASP A CA 1
ATOM 666 C C . ASP A 1 90 ? 11.975 -5.384 -9.596 1.00 84.69 90 ASP A C 1
ATOM 668 O O . ASP A 1 90 ? 10.765 -5.167 -9.491 1.00 84.69 90 ASP A O 1
ATOM 672 N N . PHE A 1 91 ? 12.474 -6.118 -10.593 1.00 83.81 91 PHE A N 1
ATOM 673 C CA . PHE A 1 91 ? 11.638 -6.828 -11.560 1.00 83.81 91 PHE A CA 1
ATOM 674 C C . PHE A 1 91 ? 11.431 -8.267 -11.097 1.00 83.81 91 PHE A C 1
ATOM 676 O O . PHE A 1 91 ? 12.397 -9.010 -10.940 1.00 83.81 91 PHE A O 1
ATOM 683 N N . LEU A 1 92 ? 10.172 -8.669 -10.927 1.00 84.94 92 LEU A N 1
ATOM 684 C CA . LEU A 1 92 ? 9.807 -10.016 -10.498 1.00 84.94 92 LEU A CA 1
ATOM 685 C C . LEU A 1 92 ? 8.673 -10.566 -11.365 1.00 84.94 92 LEU A C 1
ATOM 687 O O . LEU A 1 92 ? 7.765 -9.831 -11.767 1.00 84.94 92 LEU A O 1
ATOM 691 N N . LYS A 1 93 ? 8.699 -11.874 -11.648 1.00 85.31 93 LYS A N 1
ATOM 692 C CA . LYS A 1 93 ? 7.576 -12.540 -12.317 1.00 85.31 93 LYS A CA 1
ATOM 693 C C . LYS A 1 93 ? 6.373 -12.550 -11.384 1.00 85.31 93 LYS A C 1
ATOM 695 O O . LYS A 1 93 ? 6.494 -12.883 -10.211 1.00 85.31 93 LYS A O 1
ATOM 700 N N . PHE A 1 94 ? 5.186 -12.275 -11.918 1.00 85.94 94 PHE A N 1
ATOM 701 C CA . PHE A 1 94 ? 3.963 -12.256 -11.112 1.00 85.94 94 PHE A CA 1
ATOM 702 C C . PHE A 1 94 ? 3.723 -13.576 -10.354 1.00 85.94 94 PHE A C 1
ATOM 704 O O . PHE A 1 94 ? 3.369 -13.552 -9.181 1.00 85.94 94 PHE A O 1
ATOM 711 N N . GLY A 1 95 ? 3.973 -14.727 -10.989 1.00 87.25 95 GLY A N 1
ATOM 712 C CA . GLY A 1 95 ? 3.837 -16.032 -10.331 1.00 87.25 95 GLY A CA 1
ATOM 713 C C . GLY A 1 95 ? 4.809 -16.232 -9.163 1.00 87.25 95 GLY A C 1
ATOM 714 O O . GLY A 1 95 ? 4.434 -16.807 -8.148 1.00 87.25 95 GLY A O 1
ATOM 715 N N . GLU A 1 96 ? 6.033 -15.711 -9.271 1.00 86.81 96 GLU A N 1
ATOM 716 C CA . GLU A 1 96 ? 7.006 -15.729 -8.173 1.00 86.81 96 GLU A CA 1
ATOM 717 C C . GLU A 1 96 ? 6.574 -14.773 -7.060 1.00 86.81 96 GLU A C 1
ATOM 719 O O . GLU A 1 96 ? 6.576 -15.163 -5.897 1.00 86.81 96 GLU A O 1
ATOM 724 N N . PHE A 1 97 ? 6.105 -13.571 -7.412 1.00 88.31 97 PHE A N 1
ATOM 725 C CA . PHE A 1 97 ? 5.594 -12.588 -6.457 1.00 88.31 97 PHE A CA 1
ATOM 726 C C . PHE A 1 97 ? 4.457 -13.148 -5.594 1.00 88.31 97 PHE A C 1
ATOM 728 O O . PHE A 1 97 ? 4.524 -13.064 -4.371 1.00 88.31 97 PHE A O 1
ATOM 735 N N . ILE A 1 98 ? 3.444 -13.778 -6.198 1.00 88.00 98 ILE A N 1
ATOM 736 C CA . ILE A 1 98 ? 2.312 -14.357 -5.454 1.00 88.00 98 ILE A CA 1
ATOM 737 C C . ILE A 1 98 ? 2.771 -15.421 -4.450 1.00 88.00 98 ILE A C 1
ATOM 739 O O . ILE A 1 98 ? 2.256 -15.462 -3.336 1.00 88.00 98 ILE A O 1
ATOM 743 N N . ASN A 1 99 ? 3.778 -16.224 -4.799 1.00 87.31 99 ASN A N 1
ATOM 744 C CA . ASN A 1 99 ? 4.327 -17.239 -3.899 1.00 87.31 99 ASN A CA 1
ATOM 745 C C . ASN A 1 99 ? 5.130 -16.650 -2.725 1.00 87.31 99 ASN A C 1
ATOM 747 O O . ASN A 1 99 ? 5.367 -17.356 -1.748 1.00 87.31 99 ASN A O 1
ATOM 751 N N . THR A 1 100 ? 5.553 -15.381 -2.795 1.00 86.56 100 THR A N 1
ATOM 752 C CA . THR A 1 100 ? 6.238 -14.707 -1.675 1.00 86.56 100 THR A CA 1
ATOM 753 C C . THR A 1 100 ? 5.278 -14.133 -0.633 1.00 86.56 100 THR A C 1
ATOM 755 O O . THR A 1 100 ? 5.702 -13.835 0.483 1.00 86.56 100 THR A O 1
ATOM 758 N N . LEU A 1 101 ? 3.992 -13.980 -0.968 1.00 84.88 101 LEU A N 1
ATOM 759 C CA . LEU A 1 101 ? 3.029 -13.337 -0.082 1.00 84.88 101 LEU A CA 1
ATOM 760 C C . LEU A 1 101 ? 2.584 -14.283 1.045 1.00 84.88 101 LEU A C 1
ATOM 762 O O . LEU A 1 101 ? 2.165 -15.412 0.779 1.00 84.88 101 LEU A O 1
ATOM 766 N N . PRO A 1 102 ? 2.616 -13.837 2.314 1.00 79.12 102 PRO A N 1
ATOM 767 C CA . PRO A 1 102 ? 2.090 -14.629 3.416 1.00 79.12 102 PRO A CA 1
ATOM 768 C C . PRO A 1 102 ? 0.561 -14.733 3.320 1.00 79.12 102 PRO A C 1
ATOM 770 O O . PRO A 1 102 ? -0.110 -13.801 2.887 1.00 79.12 102 PRO A O 1
ATOM 773 N N . MET A 1 103 ? -0.019 -15.842 3.772 1.00 77.75 103 MET A N 1
ATOM 774 C CA . MET A 1 103 ? -1.476 -15.990 3.875 1.00 77.75 103 MET A CA 1
ATOM 775 C C . MET A 1 103 ? -1.930 -15.765 5.326 1.00 77.75 103 MET A C 1
ATOM 777 O O . MET A 1 103 ? -1.340 -16.369 6.228 1.00 77.75 103 MET A O 1
ATOM 781 N N . PRO A 1 104 ? -2.973 -14.952 5.589 1.00 81.69 104 PRO A N 1
ATOM 782 C CA . PRO A 1 104 ? -3.691 -14.066 4.660 1.00 81.69 104 PRO A CA 1
ATOM 783 C C . PRO A 1 104 ? -2.866 -12.817 4.285 1.00 81.69 104 PRO A C 1
ATOM 785 O O . PRO A 1 104 ? -1.929 -12.456 4.999 1.00 81.69 104 PRO A O 1
ATOM 788 N N . THR A 1 105 ? -3.234 -12.130 3.198 1.00 84.31 105 THR A N 1
ATOM 789 C CA . THR A 1 105 ? -2.676 -10.824 2.792 1.00 84.31 105 THR A CA 1
ATOM 790 C C . THR A 1 105 ? -3.770 -9.948 2.186 1.00 84.31 105 THR A C 1
ATOM 792 O O . THR A 1 105 ? -4.634 -10.437 1.460 1.00 84.31 105 THR A O 1
ATOM 795 N N . CYS A 1 106 ? -3.737 -8.644 2.473 1.00 86.25 106 CYS A N 1
ATOM 796 C CA . CYS A 1 106 ? -4.663 -7.678 1.892 1.00 86.25 106 CYS A CA 1
ATOM 797 C C . CYS A 1 106 ? -4.132 -7.199 0.540 1.00 86.25 106 CYS A C 1
ATOM 799 O O . CYS A 1 106 ? -3.107 -6.521 0.464 1.00 86.25 106 CYS A O 1
ATOM 801 N N . MET A 1 107 ? -4.844 -7.543 -0.529 1.00 90.19 107 MET A N 1
ATOM 802 C CA . MET A 1 107 ? -4.469 -7.220 -1.903 1.00 90.19 107 MET A CA 1
ATOM 803 C C . MET A 1 107 ? -5.505 -6.277 -2.509 1.00 90.19 107 MET A C 1
ATOM 805 O O . MET A 1 107 ? -6.679 -6.624 -2.618 1.00 90.19 107 MET A O 1
ATOM 809 N N . SER A 1 108 ? -5.068 -5.091 -2.918 1.00 90.75 108 SER A N 1
ATOM 810 C CA . SER A 1 108 ? -5.907 -4.100 -3.590 1.00 90.75 108 SER A CA 1
ATOM 811 C C . SER A 1 108 ? -5.513 -4.007 -5.057 1.00 90.75 108 SER A C 1
ATOM 813 O O . SER A 1 108 ? -4.369 -3.697 -5.385 1.00 90.75 108 SER A O 1
ATOM 815 N N . VAL A 1 109 ? -6.459 -4.290 -5.951 1.00 91.69 109 VAL A N 1
ATOM 816 C CA . VAL A 1 109 ? -6.251 -4.160 -7.397 1.00 91.69 109 VAL A CA 1
ATOM 817 C C . VAL A 1 109 ? -6.596 -2.735 -7.809 1.00 91.69 109 VAL A C 1
ATOM 819 O O . VAL A 1 109 ? -7.740 -2.302 -7.690 1.00 91.69 109 VAL A O 1
ATOM 822 N N . LEU A 1 110 ? -5.595 -2.015 -8.298 1.00 90.38 110 LEU A N 1
ATOM 823 C CA . LEU A 1 110 ? -5.693 -0.633 -8.743 1.00 90.38 110 LEU A CA 1
ATOM 824 C C . LEU A 1 110 ? -5.770 -0.585 -10.267 1.00 90.38 110 LEU A C 1
ATOM 826 O O . LEU A 1 110 ? -5.110 -1.359 -10.963 1.00 90.38 110 LEU A O 1
ATOM 830 N N . ARG A 1 111 ? -6.547 0.353 -10.806 1.00 88.06 111 ARG A N 1
ATOM 831 C CA . ARG A 1 111 ? -6.585 0.630 -12.244 1.00 88.06 111 ARG A CA 1
ATOM 832 C C . ARG A 1 111 ? -6.167 2.070 -12.479 1.00 88.06 111 ARG A C 1
ATOM 834 O O . ARG A 1 111 ? -6.778 2.982 -11.939 1.00 88.06 111 ARG A O 1
ATOM 841 N N . PHE A 1 112 ? -5.169 2.252 -13.330 1.00 83.25 112 PHE A N 1
ATOM 842 C CA . PHE A 1 112 ? -4.755 3.569 -13.786 1.00 83.25 112 PHE A CA 1
ATOM 843 C C . PHE A 1 112 ? -5.554 3.967 -15.027 1.00 83.25 112 PHE A C 1
ATOM 845 O O . PHE A 1 112 ? -5.768 3.149 -15.919 1.00 83.25 112 PHE A O 1
ATOM 852 N N . ASN A 1 113 ? -5.960 5.234 -15.110 1.00 82.25 113 ASN A N 1
ATOM 853 C CA . ASN A 1 113 ? -6.639 5.753 -16.302 1.00 82.25 113 ASN A CA 1
ATOM 854 C C . ASN A 1 113 ? -5.662 5.962 -17.471 1.00 82.25 113 ASN A C 1
ATOM 856 O O . ASN A 1 113 ? -6.012 5.718 -18.623 1.00 82.25 113 ASN A O 1
ATOM 860 N N . ALA A 1 114 ? -4.431 6.396 -17.176 1.00 80.12 114 ALA A N 1
ATOM 861 C CA . ALA A 1 114 ? -3.421 6.719 -18.186 1.00 80.12 114 ALA A CA 1
ATOM 862 C C . ALA A 1 114 ? -2.551 5.519 -18.608 1.00 80.12 114 ALA A C 1
ATOM 864 O O . ALA A 1 114 ? -2.019 5.501 -19.718 1.00 80.12 114 ALA A O 1
ATOM 865 N N . LEU A 1 115 ? -2.400 4.510 -17.742 1.00 82.00 115 LEU A N 1
ATOM 866 C CA . LEU A 1 115 ? -1.572 3.331 -18.006 1.00 82.00 115 LEU A CA 1
ATOM 867 C C . LEU A 1 115 ? -2.449 2.136 -18.374 1.00 82.00 115 LEU A C 1
ATOM 869 O O . LEU A 1 115 ? -3.473 1.870 -17.751 1.00 82.00 115 LEU A O 1
ATOM 873 N N . ARG A 1 116 ? -2.024 1.374 -19.385 1.00 82.44 116 ARG A N 1
ATOM 874 C CA . ARG A 1 116 ? -2.706 0.131 -19.757 1.00 82.44 116 ARG A CA 1
ATOM 875 C C . ARG A 1 116 ? -2.378 -0.954 -18.737 1.00 82.44 116 ARG A C 1
ATOM 877 O O . ARG A 1 116 ? -1.224 -1.351 -18.620 1.00 82.44 116 ARG A O 1
ATOM 884 N N . GLY A 1 117 ? -3.401 -1.473 -18.066 1.00 86.50 117 GLY A N 1
ATOM 885 C CA . GLY A 1 117 ? -3.281 -2.609 -17.155 1.00 86.50 117 GLY A CA 1
ATOM 886 C C . GLY A 1 117 ? -3.883 -2.338 -15.782 1.00 86.50 117 GLY A C 1
ATOM 887 O O . GLY A 1 117 ? -4.521 -1.314 -15.547 1.00 86.50 117 GLY A O 1
ATOM 888 N N . SER A 1 118 ? -3.711 -3.302 -14.883 1.00 88.69 118 SER A N 1
ATOM 889 C CA . SER A 1 118 ? -4.028 -3.156 -13.461 1.00 88.69 118 SER A CA 1
ATOM 890 C C . SER A 1 118 ? -2.739 -3.275 -12.663 1.00 88.69 118 SER A C 1
ATOM 892 O O . SER A 1 118 ? -1.859 -4.055 -13.026 1.00 88.69 118 SER A O 1
ATOM 894 N N . ALA A 1 119 ? -2.633 -2.499 -11.597 1.00 89.81 119 ALA A N 1
ATOM 895 C CA . ALA A 1 119 ? -1.573 -2.618 -10.618 1.00 89.81 119 ALA A CA 1
ATOM 896 C C . ALA A 1 119 ? -2.100 -3.262 -9.348 1.00 89.81 119 ALA A C 1
ATOM 898 O O . ALA A 1 119 ? -3.305 -3.372 -9.122 1.00 89.81 119 ALA A O 1
ATOM 899 N N . LEU A 1 120 ? -1.168 -3.711 -8.528 1.00 91.38 120 LEU A N 1
ATOM 900 C CA . LEU A 1 120 ? -1.462 -4.428 -7.312 1.00 91.38 120 LEU A CA 1
ATOM 901 C C . LEU A 1 120 ? -0.779 -3.713 -6.155 1.00 91.38 120 LEU A C 1
ATOM 903 O O . LEU A 1 120 ? 0.436 -3.534 -6.167 1.00 91.38 120 LEU A O 1
ATOM 907 N N . PHE A 1 121 ? -1.570 -3.311 -5.170 1.00 91.75 121 PHE A N 1
ATOM 908 C CA . PHE A 1 121 ? -1.097 -2.733 -3.924 1.00 91.75 121 PHE A CA 1
ATOM 909 C C . PHE A 1 121 ? -1.307 -3.753 -2.812 1.00 91.75 121 PHE A C 1
ATOM 911 O O . PHE A 1 121 ? -2.434 -4.188 -2.565 1.00 91.75 121 PHE A O 1
ATOM 918 N N . VAL A 1 122 ? -0.220 -4.168 -2.168 1.00 91.56 122 VAL A N 1
ATOM 919 C CA . VAL A 1 122 ? -0.241 -5.266 -1.203 1.00 91.56 122 VAL A CA 1
ATOM 920 C C . VAL A 1 122 ? 0.133 -4.758 0.179 1.00 91.56 122 VAL A C 1
ATOM 922 O O . VAL A 1 122 ? 1.167 -4.121 0.356 1.00 91.56 122 VAL A O 1
ATOM 925 N N . ILE A 1 123 ? -0.709 -5.070 1.160 1.00 90.38 123 ILE A N 1
ATOM 926 C CA . ILE A 1 123 ? -0.456 -4.819 2.576 1.00 90.38 123 ILE A CA 1
ATOM 927 C C . ILE A 1 123 ? -0.422 -6.172 3.279 1.00 90.38 123 ILE A C 1
ATOM 929 O O . ILE A 1 123 ? -1.421 -6.896 3.321 1.00 90.38 123 ILE A O 1
ATOM 933 N N . GLU A 1 124 ? 0.729 -6.504 3.861 1.00 88.56 124 GLU A N 1
ATOM 934 C CA . GLU A 1 124 ? 0.855 -7.692 4.700 1.00 88.56 124 GLU A CA 1
ATOM 935 C C . GLU A 1 124 ? -0.096 -7.625 5.894 1.00 88.56 124 GLU A C 1
ATOM 937 O O . GLU A 1 124 ? -0.309 -6.567 6.493 1.00 88.56 124 GLU A O 1
ATOM 942 N N . SER A 1 125 ? -0.596 -8.782 6.324 1.00 86.69 125 SER A N 1
ATOM 943 C CA . SER A 1 125 ? -1.552 -8.839 7.431 1.00 86.69 125 SER A CA 1
ATOM 944 C C . SER A 1 125 ? -1.043 -8.224 8.724 1.00 86.69 125 SER A C 1
ATOM 946 O O . SER A 1 125 ? -1.798 -7.558 9.425 1.00 86.69 125 SER A O 1
ATOM 948 N N . LYS A 1 126 ? 0.252 -8.375 9.018 1.00 85.88 126 LYS A N 1
ATOM 949 C CA . LYS A 1 126 ? 0.882 -7.743 10.184 1.00 85.88 126 LYS A CA 1
ATOM 950 C C . LYS A 1 126 ? 0.683 -6.229 10.187 1.00 85.88 126 LYS A C 1
ATOM 952 O O . LYS A 1 126 ? 0.273 -5.668 11.200 1.00 85.88 126 LYS A O 1
ATOM 957 N N . LEU A 1 127 ? 0.939 -5.588 9.047 1.00 87.81 127 LEU A N 1
ATOM 958 C CA . LEU A 1 127 ? 0.778 -4.148 8.891 1.00 87.81 127 LEU A CA 1
ATOM 959 C C . LEU A 1 127 ? -0.701 -3.753 8.894 1.00 87.81 127 LEU A C 1
ATOM 961 O O . LEU A 1 127 ? -1.062 -2.791 9.561 1.00 87.81 127 LEU A O 1
ATOM 965 N N . ALA A 1 128 ? -1.566 -4.513 8.217 1.00 88.94 128 ALA A N 1
ATOM 966 C CA . ALA A 1 128 ? -3.004 -4.249 8.202 1.00 88.94 128 ALA A CA 1
ATOM 967 C C . ALA A 1 128 ? -3.604 -4.239 9.620 1.00 88.94 128 ALA A C 1
ATOM 969 O O . ALA A 1 128 ? -4.295 -3.290 9.985 1.00 88.94 128 ALA A O 1
ATOM 970 N N . TYR A 1 129 ? -3.288 -5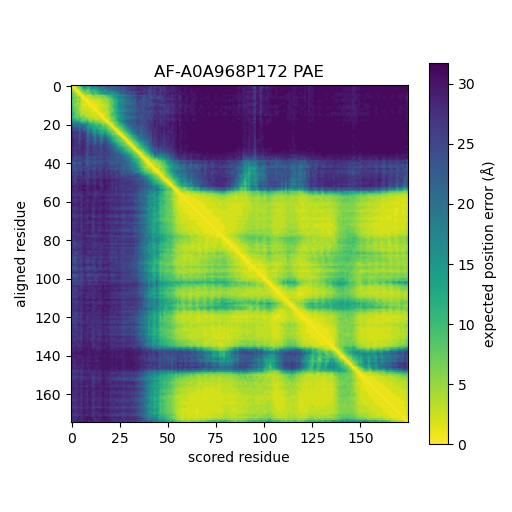.239 10.450 1.00 86.69 129 TYR A N 1
ATOM 971 C CA . TYR A 1 129 ? -3.755 -5.282 11.839 1.00 86.69 129 TYR A CA 1
ATOM 972 C C . TYR A 1 129 ? -3.161 -4.163 12.695 1.00 86.69 129 TYR A C 1
ATOM 974 O O . TYR A 1 129 ? -3.883 -3.564 13.488 1.00 86.69 129 TYR A O 1
ATOM 982 N N . ALA A 1 130 ? -1.878 -3.837 12.509 1.00 86.88 130 ALA A N 1
ATOM 983 C CA . ALA A 1 130 ? -1.260 -2.712 13.203 1.00 86.88 130 ALA A CA 1
ATOM 984 C C . ALA A 1 130 ? -1.942 -1.381 12.846 1.00 86.88 130 ALA A C 1
ATOM 986 O O . ALA A 1 130 ? -2.186 -0.560 13.727 1.00 86.88 130 ALA A O 1
ATOM 987 N N . LEU A 1 131 ? -2.294 -1.168 11.575 1.00 88.69 131 LEU A N 1
ATOM 988 C CA . LEU A 1 131 ? -3.037 0.015 11.141 1.00 88.69 131 LEU A CA 1
ATOM 989 C C . LEU A 1 131 ? -4.416 0.063 11.802 1.00 88.69 131 LEU A C 1
ATOM 991 O O . LEU A 1 131 ? -4.763 1.078 12.398 1.00 88.69 131 LEU A O 1
ATOM 995 N N . VAL A 1 132 ? -5.170 -1.037 11.751 1.00 88.69 132 VAL A N 1
ATOM 996 C CA . VAL A 1 132 ? -6.489 -1.147 12.391 1.00 88.69 132 VAL A CA 1
ATOM 997 C C . VAL A 1 132 ? -6.411 -0.785 13.873 1.00 88.69 132 VAL A C 1
ATOM 999 O O . VAL A 1 132 ? -7.154 0.086 14.320 1.00 88.69 132 VAL A O 1
ATOM 1002 N N . ASP A 1 133 ? -5.489 -1.394 14.618 1.00 86.25 133 ASP A N 1
ATOM 1003 C CA . ASP A 1 133 ? -5.334 -1.143 16.053 1.00 86.25 133 ASP A CA 1
ATOM 1004 C C . ASP A 1 133 ? -5.018 0.336 16.337 1.00 86.25 133 ASP A C 1
ATOM 1006 O O . ASP A 1 133 ? -5.657 0.966 17.181 1.00 86.25 133 ASP A O 1
ATOM 1010 N N . ASN A 1 134 ? -4.128 0.947 15.545 1.00 87.06 134 ASN A N 1
ATOM 1011 C CA . ASN A 1 134 ? -3.812 2.371 15.668 1.00 87.06 134 ASN A CA 1
ATOM 1012 C C . ASN A 1 134 ? -5.021 3.281 15.388 1.00 87.06 134 ASN A C 1
ATOM 1014 O O . ASN A 1 134 ? -5.225 4.257 16.111 1.00 87.06 134 ASN A O 1
ATOM 1018 N N . PHE A 1 135 ? -5.852 2.965 14.390 1.00 86.88 135 PHE A N 1
ATOM 1019 C CA . PHE A 1 135 ? -7.064 3.740 14.088 1.00 86.88 135 PHE A CA 1
ATOM 1020 C C . PHE A 1 135 ? -8.132 3.643 15.185 1.00 86.88 135 PHE A C 1
ATOM 1022 O O . PHE A 1 135 ? -8.882 4.598 15.390 1.00 86.88 135 PHE A O 1
ATOM 1029 N N . PHE A 1 136 ? -8.198 2.520 15.902 1.00 85.38 136 PHE A N 1
ATOM 1030 C CA . PHE A 1 136 ? -9.116 2.330 17.029 1.00 85.38 136 PHE A CA 1
ATOM 1031 C C . PHE A 1 136 ? -8.553 2.812 18.375 1.00 85.38 136 PHE A C 1
ATOM 1033 O O . PHE A 1 136 ? -9.237 2.711 19.393 1.00 85.38 136 PHE A O 1
ATOM 1040 N N . GLY A 1 137 ? -7.346 3.387 18.390 1.00 80.06 137 GLY A N 1
ATOM 1041 C CA . GLY A 1 137 ? -6.719 3.913 19.604 1.00 80.06 137 GLY A CA 1
ATOM 1042 C C . GLY A 1 137 ? -6.089 2.839 20.492 1.00 80.06 137 GLY A C 1
ATOM 1043 O O . GLY A 1 137 ? -5.893 3.072 21.686 1.00 80.06 137 GLY A O 1
ATOM 1044 N N . GLY A 1 138 ? -5.773 1.672 19.928 1.00 75.81 138 GLY A N 1
ATOM 1045 C CA . GLY A 1 138 ? -4.999 0.635 20.596 1.00 75.81 138 GLY A CA 1
ATOM 1046 C C . GLY A 1 138 ? -3.625 1.142 21.041 1.00 75.81 138 GLY A C 1
ATOM 1047 O O . GLY A 1 138 ? -2.944 1.897 20.339 1.00 75.81 138 GLY A O 1
ATOM 1048 N N . ALA A 1 139 ? -3.223 0.748 22.249 1.00 65.00 139 ALA A N 1
ATOM 1049 C CA . ALA A 1 139 ? -1.837 0.871 22.697 1.00 65.00 139 ALA A CA 1
ATOM 1050 C C . ALA A 1 139 ? -0.992 -0.194 21.987 1.00 65.00 139 ALA A C 1
ATOM 1052 O O . ALA A 1 139 ? -1.537 -1.261 21.725 1.00 65.00 139 ALA A O 1
ATOM 1053 N N . ASP A 1 140 ? 0.300 0.077 21.738 1.00 60.28 140 ASP A N 1
ATOM 1054 C CA . ASP A 1 140 ? 1.261 -0.794 21.031 1.00 60.28 140 ASP A CA 1
ATOM 1055 C C . ASP A 1 140 ? 1.348 -2.200 21.659 1.00 60.28 140 ASP A C 1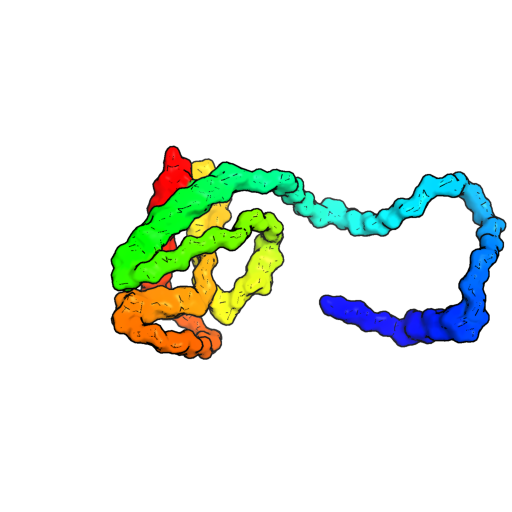
ATOM 1057 O O . ASP A 1 140 ? 2.281 -2.543 22.390 1.00 60.28 140 ASP A O 1
ATOM 1061 N N . ARG A 1 141 ?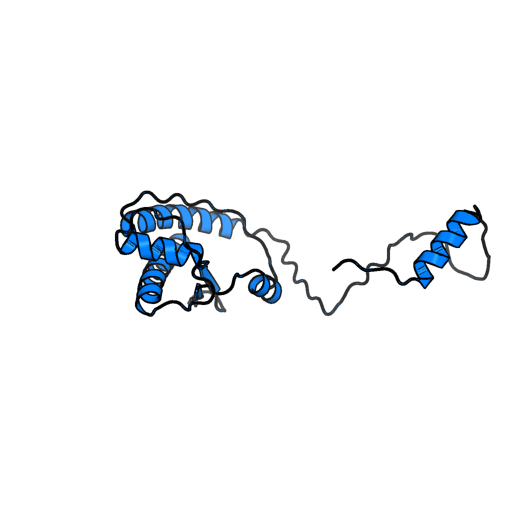 0.342 -3.036 21.407 1.00 63.16 141 ARG A N 1
ATOM 1062 C CA . ARG A 1 141 ? 0.329 -4.427 21.819 1.00 63.16 141 ARG A CA 1
ATOM 1063 C C . ARG A 1 141 ? 1.138 -5.190 20.785 1.00 63.16 141 ARG A C 1
ATOM 1065 O O . ARG A 1 141 ? 0.916 -5.012 19.585 1.00 63.16 141 ARG A O 1
ATOM 1072 N N . PRO A 1 142 ? 2.078 -6.042 21.221 1.00 57.44 142 PRO A N 1
ATOM 1073 C CA . PRO A 1 142 ? 2.809 -6.876 20.290 1.00 57.44 142 PRO A CA 1
ATOM 1074 C C . PRO A 1 142 ? 1.804 -7.676 19.467 1.00 57.44 142 PRO A C 1
ATOM 1076 O O . PRO A 1 142 ? 0.865 -8.268 20.007 1.00 57.44 142 PRO A O 1
ATOM 1079 N N . TYR A 1 143 ? 2.009 -7.635 18.151 1.00 59.78 143 TYR A N 1
ATOM 1080 C CA . TYR A 1 143 ? 1.212 -8.349 17.169 1.00 59.78 143 TYR A CA 1
ATOM 1081 C C . TYR A 1 143 ? 0.988 -9.792 17.631 1.00 59.78 143 TYR A C 1
ATOM 1083 O O . TYR A 1 143 ? 1.911 -10.608 17.658 1.00 59.78 143 TYR A O 1
ATOM 1091 N N . THR A 1 144 ? -0.246 -10.106 18.017 1.00 59.03 144 THR A N 1
ATOM 1092 C CA . THR A 1 144 ? -0.663 -11.482 18.266 1.00 59.03 144 THR A CA 1
ATOM 1093 C C . THR A 1 144 ? -1.068 -12.044 16.917 1.00 59.03 144 THR A C 1
ATOM 1095 O O . THR A 1 144 ? -2.040 -11.603 16.310 1.00 59.03 144 THR A O 1
ATOM 1098 N N . LYS A 1 145 ? -0.260 -12.972 16.402 1.00 55.41 145 LYS A N 1
ATOM 1099 C CA . LYS A 1 145 ? -0.509 -13.640 15.127 1.00 55.41 145 LYS A CA 1
ATOM 1100 C C . LYS A 1 145 ? -1.797 -14.455 15.252 1.00 55.41 145 LYS A C 1
ATOM 1102 O O . LYS A 1 145 ? -1.776 -15.568 15.764 1.00 55.41 145 LYS A O 1
ATOM 1107 N N . ILE A 1 146 ? -2.922 -13.892 14.822 1.00 60.38 146 ILE A N 1
ATOM 1108 C CA . ILE A 1 146 ? -4.164 -14.646 14.648 1.00 60.38 146 ILE A CA 1
ATOM 1109 C C . ILE A 1 146 ? -4.038 -15.328 13.284 1.00 60.38 146 ILE A C 1
ATOM 1111 O O . ILE A 1 146 ? -4.443 -14.786 12.259 1.00 60.38 146 ILE A O 1
ATOM 1115 N N . GLU A 1 147 ? -3.338 -16.463 13.250 1.00 61.16 147 GLU A N 1
ATOM 1116 C CA . GLU A 1 147 ? -3.194 -17.255 12.027 1.00 61.16 147 GLU A CA 1
ATOM 1117 C C . GLU A 1 147 ? -4.566 -17.729 11.529 1.00 61.16 147 GLU A C 1
ATOM 1119 O O . GLU A 1 147 ? -5.393 -18.196 12.311 1.00 61.16 147 GLU A O 1
ATOM 1124 N N . GLY A 1 148 ? -4.798 -17.618 10.217 1.00 63.25 148 GLY A N 1
ATOM 1125 C CA . GLY A 1 148 ? -5.933 -18.253 9.539 1.00 63.25 148 GLY A CA 1
ATOM 1126 C C . GLY A 1 148 ? -7.280 -17.532 9.623 1.00 63.25 148 GLY A C 1
ATOM 1127 O O . GLY A 1 148 ? -8.286 -18.124 9.239 1.00 63.25 148 GLY A O 1
ATOM 1128 N N . LYS A 1 149 ? -7.334 -16.282 10.101 1.00 75.56 149 LYS A N 1
ATOM 1129 C CA . LYS A 1 149 ? -8.574 -15.492 10.110 1.00 75.56 149 LYS A CA 1
ATOM 1130 C C . LYS A 1 149 ? -8.592 -14.476 8.967 1.00 75.56 149 LYS A C 1
ATOM 1132 O O . LYS A 1 149 ? -7.675 -13.669 8.845 1.00 75.56 149 LYS A O 1
ATOM 1137 N N . ASP A 1 150 ? -9.663 -14.491 8.181 1.00 81.44 150 ASP A N 1
ATOM 1138 C CA . ASP A 1 150 ? -9.922 -13.462 7.173 1.00 81.44 150 ASP A CA 1
ATOM 1139 C C . ASP A 1 150 ? -10.240 -12.107 7.816 1.00 81.44 150 ASP A C 1
ATOM 1141 O O . ASP A 1 150 ? -10.766 -12.021 8.933 1.00 81.44 150 ASP A O 1
ATOM 1145 N N . PHE A 1 151 ? -9.948 -11.033 7.083 1.00 83.75 151 PHE A N 1
ATOM 1146 C CA . PHE A 1 151 ? -10.246 -9.678 7.530 1.00 83.75 151 PHE A CA 1
ATOM 1147 C C . PHE A 1 151 ? -11.748 -9.443 7.657 1.00 83.75 151 PHE A C 1
ATOM 1149 O O . PHE A 1 151 ? -12.541 -9.787 6.777 1.00 83.75 151 PHE A O 1
ATOM 1156 N N . THR A 1 152 ? -12.145 -8.786 8.740 1.00 89.00 152 THR A N 1
ATOM 1157 C CA . THR A 1 152 ? -13.532 -8.358 8.920 1.00 89.00 152 THR A CA 1
ATOM 1158 C C . THR A 1 152 ? -13.865 -7.171 8.002 1.00 89.00 152 THR A C 1
ATOM 1160 O O . THR A 1 152 ? -12.973 -6.412 7.615 1.00 89.00 152 THR A O 1
ATOM 1163 N N . PRO A 1 153 ? -15.149 -6.920 7.681 1.00 90.06 153 PRO A N 1
ATOM 1164 C CA . PRO A 1 153 ? -15.536 -5.767 6.859 1.00 90.06 153 PRO A CA 1
ATOM 1165 C C . PRO A 1 153 ? -15.083 -4.414 7.431 1.00 90.06 153 PRO A C 1
ATOM 1167 O O . PRO A 1 153 ? -14.803 -3.479 6.682 1.00 90.06 153 PRO A O 1
ATOM 1170 N N . ILE A 1 154 ? -14.993 -4.308 8.760 1.00 89.25 154 ILE A N 1
ATOM 1171 C CA . ILE A 1 154 ? -14.527 -3.099 9.448 1.00 89.25 154 ILE A CA 1
ATOM 1172 C C . ILE A 1 154 ? -13.017 -2.928 9.250 1.00 89.25 154 ILE A C 1
ATOM 1174 O O . ILE A 1 154 ? -12.571 -1.835 8.906 1.00 89.25 154 ILE A O 1
ATOM 1178 N N . GLU A 1 155 ? -12.243 -4.005 9.400 1.00 88.81 155 GLU A N 1
ATOM 1179 C CA . GLU A 1 155 ? -10.798 -4.010 9.137 1.00 88.81 155 GLU A CA 1
ATOM 1180 C C . GLU A 1 155 ? -10.504 -3.630 7.681 1.00 88.81 155 GLU A C 1
ATOM 1182 O O . GLU A 1 155 ? -9.698 -2.735 7.425 1.00 88.81 155 GLU A O 1
ATOM 1187 N N . LEU A 1 156 ? -11.229 -4.225 6.728 1.00 90.56 156 LEU A N 1
ATOM 1188 C CA . LEU A 1 156 ? -11.114 -3.898 5.304 1.00 90.56 156 LEU A CA 1
ATOM 1189 C C . LEU A 1 156 ? -11.446 -2.430 5.008 1.00 90.56 156 LEU A C 1
ATOM 1191 O O . LEU A 1 156 ? -10.797 -1.816 4.167 1.00 90.56 156 LEU A O 1
ATOM 1195 N N . SER A 1 157 ? -12.421 -1.844 5.707 1.00 91.62 157 SER A N 1
ATOM 1196 C CA . SER A 1 157 ? -12.771 -0.425 5.556 1.00 91.62 157 SER A CA 1
ATOM 1197 C C . SER A 1 157 ? -11.631 0.502 5.991 1.00 91.62 157 SER A C 1
ATOM 1199 O O . SER A 1 157 ? -11.354 1.499 5.325 1.00 91.62 157 SER A O 1
ATOM 1201 N N . ILE A 1 158 ? -10.922 0.164 7.073 1.00 91.00 158 ILE A N 1
ATOM 1202 C CA . ILE A 1 158 ? -9.745 0.924 7.514 1.00 91.00 158 ILE A CA 1
ATOM 1203 C C . ILE A 1 158 ? -8.592 0.773 6.523 1.00 91.00 158 ILE A C 1
ATOM 1205 O O . ILE A 1 158 ? -8.004 1.775 6.120 1.00 91.00 158 ILE A O 1
ATOM 1209 N N . VAL A 1 159 ? -8.305 -0.455 6.085 1.00 91.69 159 VAL A N 1
ATOM 1210 C CA . VAL A 1 159 ? -7.272 -0.713 5.071 1.00 91.69 159 VAL A CA 1
ATOM 1211 C C . VAL A 1 159 ? -7.571 0.071 3.794 1.00 91.69 159 VAL A C 1
ATOM 1213 O O . VAL A 1 159 ? -6.683 0.728 3.259 1.00 91.69 159 VAL A O 1
ATOM 1216 N N . ARG A 1 160 ? -8.832 0.085 3.352 1.00 92.94 160 ARG A N 1
ATOM 1217 C CA . ARG A 1 160 ? -9.265 0.853 2.185 1.00 92.94 160 ARG A CA 1
ATOM 1218 C C . ARG A 1 160 ? -8.989 2.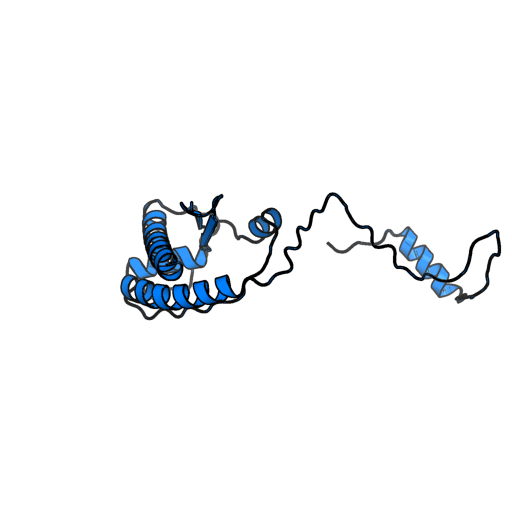347 2.335 1.00 92.94 160 ARG A C 1
ATOM 1220 O O . ARG A 1 160 ? -8.438 2.927 1.415 1.00 92.94 160 ARG A O 1
ATOM 1227 N N . LYS A 1 161 ? -9.283 2.955 3.489 1.00 92.62 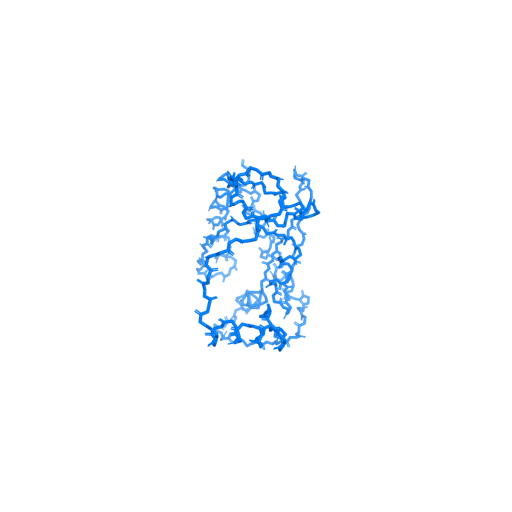161 LYS A N 1
ATOM 1228 C CA . LYS A 1 161 ? -8.962 4.375 3.730 1.00 92.62 161 LYS A CA 1
ATOM 1229 C C . LYS A 1 161 ? -7.469 4.669 3.578 1.00 92.62 161 LYS A C 1
ATOM 1231 O O . LYS A 1 161 ? -7.107 5.706 3.038 1.00 92.62 161 LYS A O 1
ATOM 1236 N N . VAL A 1 162 ? -6.607 3.770 4.054 1.00 93.50 162 VAL A N 1
ATOM 1237 C CA . VAL A 1 162 ? -5.149 3.920 3.915 1.00 93.50 162 VAL A CA 1
ATOM 1238 C C . VAL A 1 162 ? -4.718 3.784 2.455 1.00 93.50 162 VAL A C 1
ATOM 1240 O O . VAL A 1 162 ? -3.871 4.545 1.998 1.00 93.50 162 VAL A O 1
ATOM 1243 N N . VAL A 1 163 ? -5.315 2.845 1.719 1.00 94.06 163 VAL A N 1
ATOM 1244 C CA . VAL A 1 163 ? -5.068 2.675 0.281 1.00 94.06 163 VAL A CA 1
ATOM 1245 C C . VAL A 1 163 ? -5.537 3.902 -0.503 1.00 94.06 163 VAL A C 1
ATOM 1247 O O . VAL A 1 163 ? -4.793 4.377 -1.350 1.00 94.06 163 VAL A O 1
ATOM 1250 N N . ASP A 1 164 ? -6.709 4.455 -0.193 1.00 94.25 164 ASP A N 1
ATOM 1251 C CA . ASP A 1 164 ? -7.235 5.656 -0.851 1.00 94.25 164 ASP A CA 1
ATOM 1252 C C . ASP A 1 164 ? -6.303 6.866 -0.632 1.00 94.25 164 ASP A C 1
ATOM 1254 O O . ASP A 1 164 ? -5.974 7.560 -1.591 1.00 94.25 164 ASP A O 1
ATOM 1258 N N . LEU A 1 165 ? -5.785 7.057 0.592 1.00 94.81 165 LEU A N 1
ATOM 1259 C CA . LEU A 1 165 ? -4.756 8.070 0.881 1.00 94.81 165 LEU A CA 1
ATOM 1260 C C . LEU A 1 165 ? -3.480 7.842 0.058 1.00 94.81 165 LEU A C 1
ATOM 1262 O O . LEU A 1 165 ? -2.931 8.777 -0.518 1.00 94.81 165 LEU A O 1
ATOM 1266 N N . ALA A 1 166 ? -3.016 6.591 -0.026 1.00 94.50 166 ALA A N 1
ATOM 1267 C CA . ALA A 1 166 ? -1.835 6.252 -0.813 1.00 94.50 166 ALA A CA 1
ATOM 1268 C C . ALA A 1 166 ? -2.040 6.530 -2.311 1.00 94.50 166 ALA A C 1
ATOM 1270 O O . ALA A 1 166 ? -1.112 6.974 -2.979 1.00 94.50 166 ALA A O 1
ATOM 1271 N N . ILE A 1 167 ? -3.238 6.283 -2.847 1.00 93.25 167 ILE A N 1
ATOM 1272 C CA . ILE A 1 167 ? -3.556 6.562 -4.252 1.00 93.25 167 ILE A CA 1
ATOM 1273 C C . ILE A 1 167 ? -3.533 8.066 -4.515 1.00 93.25 167 ILE A C 1
ATOM 1275 O O . ILE A 1 167 ? -2.904 8.481 -5.482 1.00 93.25 167 ILE A O 1
ATOM 1279 N N . GLU A 1 168 ? -4.155 8.876 -3.657 1.00 94.12 168 GLU A N 1
ATOM 1280 C CA . GLU A 1 168 ? -4.166 10.337 -3.805 1.00 94.12 168 GLU A CA 1
ATOM 1281 C C . GLU A 1 168 ? -2.740 10.915 -3.796 1.00 94.12 168 GLU A C 1
ATOM 1283 O O . GLU A 1 168 ? -2.360 11.697 -4.670 1.00 94.12 168 GLU A O 1
ATOM 1288 N N . ASP A 1 169 ? -1.901 10.472 -2.856 1.00 95.06 169 ASP A N 1
ATOM 1289 C CA . ASP A 1 169 ? -0.499 10.890 -2.793 1.00 95.06 169 ASP A CA 1
ATOM 1290 C C . ASP A 1 169 ? 0.320 10.397 -3.991 1.00 95.06 169 ASP A C 1
ATOM 1292 O O . ASP A 1 169 ? 1.231 11.091 -4.452 1.00 95.06 169 ASP A O 1
ATOM 1296 N N . LEU A 1 170 ? 0.011 9.203 -4.503 1.00 92.81 170 LEU A N 1
ATOM 1297 C CA . LEU A 1 170 ? 0.665 8.658 -5.684 1.00 92.81 170 LEU A CA 1
ATOM 1298 C C . LEU A 1 170 ? 0.276 9.465 -6.925 1.00 92.81 170 LEU A C 1
ATOM 1300 O O . LEU A 1 170 ? 1.161 9.869 -7.671 1.00 92.81 170 LEU A O 1
ATOM 1304 N N . GLU A 1 171 ? -1.005 9.766 -7.126 1.00 91.62 171 GLU A N 1
ATOM 1305 C CA . GLU A 1 171 ? -1.476 10.613 -8.229 1.00 91.62 171 GLU A CA 1
ATOM 1306 C C . GLU A 1 171 ? -0.794 11.986 -8.213 1.00 91.62 171 GLU A C 1
ATOM 1308 O O . GLU A 1 171 ? -0.288 12.431 -9.243 1.00 91.62 171 GLU A O 1
ATOM 1313 N N . ASN A 1 172 ? -0.669 12.604 -7.036 1.00 92.69 172 ASN A N 1
ATOM 1314 C CA . ASN A 1 172 ? 0.049 13.868 -6.868 1.00 92.69 172 ASN A CA 1
ATOM 1315 C C . ASN A 1 172 ? 1.552 13.760 -7.175 1.00 92.69 172 ASN A C 1
ATOM 1317 O O . ASN A 1 172 ? 2.150 14.714 -7.666 1.00 92.69 172 ASN A O 1
ATOM 1321 N N . ALA A 1 173 ? 2.185 12.622 -6.883 1.00 92.38 173 ALA A N 1
ATOM 1322 C CA . ALA A 1 173 ? 3.596 12.397 -7.196 1.00 92.38 173 ALA A CA 1
ATOM 1323 C C . ALA A 1 173 ? 3.853 12.143 -8.693 1.00 92.38 173 ALA A C 1
ATOM 1325 O O . ALA A 1 173 ? 4.975 12.360 -9.161 1.00 92.38 173 ALA A O 1
ATOM 1326 N N . TRP A 1 174 ? 2.832 11.671 -9.417 1.00 88.56 174 TRP A N 1
ATOM 1327 C CA . TRP A 1 174 ? 2.853 11.415 -10.860 1.00 88.56 174 TRP A CA 1
ATOM 1328 C C . TRP A 1 174 ? 2.523 12.647 -11.721 1.00 88.56 174 TRP A C 1
ATOM 1330 O O . TRP A 1 174 ? 2.821 12.619 -12.917 1.00 88.56 174 TRP A O 1
ATOM 1340 N N . ALA A 1 175 ? 1.910 13.685 -11.141 1.00 83.19 175 ALA A N 1
ATOM 1341 C CA . ALA A 1 175 ? 1.612 14.964 -11.796 1.00 83.19 175 ALA A CA 1
ATOM 1342 C C . ALA A 1 175 ? 2.868 15.832 -12.009 1.00 83.19 175 ALA A C 1
ATOM 1344 O O . ALA A 1 175 ? 2.931 16.496 -13.070 1.00 83.19 175 ALA A O 1
#

Radius of gyration: 27.04 Å; Cα contacts (8 Å, |Δi|>4): 98; chains: 1; bounding box: 60×61×60 Å

pLDDT: mean 77.0, std 17.48, range [32.81, 95.88]

Sequence (175 aa):
MSQVLSQSEVDALLAAVSEGEIGQGGDAGGGGTPGDDRVVVVYDLTSQDRIIRGRLPQLDVIYEKFMRSFRVSLSSALRKIATLTHASTDFLKFGEFINTLPMPTCMSVLRFNALRGSALFVIESKLAYALVDNFFGGADRPYTKIEGKDFTPIELSIVRKVVDLAIEDLENAWA

Nearest PDB structures (foldseek):
  8wiw-assembly1_S  TM=8.688E-01  e=2.716E-09  Salmonella enterica subsp. enterica serovar Typhimurium str. LT2
  8t8o-assembly1_C  TM=9.485E-01  e=2.473E-07  Salmonella enterica subsp. enterica serovar Typhimurium
  7dma-assembly1_A  TM=9.256E-01  e=2.182E-07  Vibrio alginolyticus
  4fq0-assembly1_B  TM=8.831E-01  e=2.397E-05  Helicobacter pylori 26695

Secondary structure (DSSP, 8-state):
------HHHHHHHHHHHHS----------S---S----------TT----------HHHHHHHHHHHHHHHHHHHHHHTS-------------HHHHHHHSPSSEEEEEEE-SSSSSEEEEEEEHHHHHHHHHHHTT---------TTPPPPHHHHHHHHHHHHHHHHHHHHHH-

Mean predicted aligned error: 15.5 Å

Solvent-accessible surface area (backbone atoms only — not comparable to full-atom values): 11488 Å² total; per-residue (Å²): 132,85,84,77,77,55,73,69,58,54,53,52,52,51,49,54,62,71,69,68,67,86,67,88,73,86,84,92,79,82,90,83,83,93,84,76,95,66,79,82,71,88,73,58,85,82,64,71,75,77,71,74,87,60,84,57,67,68,56,53,54,32,48,54,47,20,48,56,47,36,32,52,54,50,16,61,74,53,74,44,92,59,86,78,79,89,87,82,91,80,91,74,56,68,75,59,54,61,72,69,57,63,85,62,58,50,75,45,81,42,73,52,91,88,51,94,63,72,48,80,49,77,41,54,45,72,56,50,52,52,51,44,39,44,70,73,66,52,71,97,64,79,84,74,82,70,80,84,63,79,82,49,76,67,51,50,51,50,51,46,54,54,51,53,52,46,48,55,30,41,54,63,38,73,108

Foldseek 3Di:
DDPPDDPVVVVVVVVVVVVPPPDPDDDDDDDDDDDDPPPPDPDDPVPPPVPPVDDPVVVVQLVVQLQVQLQVLLCVQLVHRDDDDDDDDDDDDPVVVVVPADPPWDWDWADDPPDPDIDIDIDHPQRLVVQVCSNVVHDPDPDDPPPPDDDDPSSVVSVVVSVVSSVVSSVVSVD